Protein AF-A0AA90UDX5-F1 (afdb_monomer)

Solvent-accessible surface area (backbone atoms only — not comparable to full-atom values): 7119 Å² total; per-residue (Å²): 126,52,52,31,35,38,35,26,58,82,87,52,95,63,73,49,60,41,36,74,79,31,82,60,51,75,68,56,40,59,59,53,53,61,60,77,35,70,72,46,39,54,45,29,64,76,54,57,42,77,47,80,47,76,57,96,92,39,51,24,25,34,41,30,38,63,41,35,79,78,43,92,55,90,78,35,39,28,36,36,37,34,65,42,92,65,54,69,65,57,53,52,50,51,32,44,76,31,72,69,46,8,51,55,70,72,36,47,69,58,41,54,52,53,29,60,76,71,71,47,82,81,78,84,128

pLDDT: mean 85.32, std 16.47, range [37.81, 98.0]

Sequence (125 aa):
MAEIIYFGTNGCSGHYPIGIDKTLTKTEYQIWCECDSEAWINNIQKNPGRHLIKHHGEVYTNYGVPFSVDDDRGGSHTELFWKGIHTKEEIVNLIKNNQFLARQFKMDEAIKDVATVCGVQVRRY

Organism: NCBI:txid165179

Foldseek 3Di:
DQQKWKWFDDQDPDIWIARPRDGDDPVRRVQVSVCLDPVNLVCCVVDAAWDWDAGPNFIWTKHKHNDWLNDPDHSGMIMMTGTDDDDSVVVVVVQLVDPVSCNGVVVVVSVVVVCVVVVNDPDDD

Radius of gyration: 14.73 Å; Cα contacts (8 Å, |Δi|>4): 208; chains: 1; bounding box: 30×45×31 Å

Secondary structure (DSSP, 8-state):
--SEEEEE-SSSSS-EEEESSSPPPHHHHHHHGGGGSHHHHHHHHHS-EEEEEEETTEEEEEEEES--SS--STT--EEEEEES---HHHHHHHHHHSHHHHHHTT-HHHHHHHHHHTT------

Mean predicted aligned error: 7.27 Å

Nearest PDB structures (foldseek):
  8p0v-assembly1_M  TM=4.793E-01  e=1.329E-01  Homo sapiens
  8fw5-assembly1_B  TM=3.629E-01  e=2.583E-01  Homo sapiens
  3vol-assembly1_A-2  TM=4.152E-01  e=9.757E-01  Pseudomonas aeruginosa PAO1
  6sh5-assembly1_A  TM=3.983E-01  e=5.020E-01  Saccharomyces cerevisiae
  3suz-assembly1_A  TM=2.224E-01  e=4.694E+00  Rattus norvegicus

Structure (mmCIF, N/CA/C/O backbone):
data_AF-A0AA90UDX5-F1
#
_entry.id   AF-A0AA90UDX5-F1
#
loop_
_atom_site.group_PDB
_atom_site.id
_atom_site.type_symbol
_atom_site.label_atom_id
_atom_site.label_alt_id
_atom_site.label_comp_id
_atom_site.label_asym_id
_atom_site.label_entity_id
_atom_site.label_seq_id
_atom_site.pdbx_PDB_ins_code
_atom_site.Cartn_x
_atom_site.Cartn_y
_atom_site.Cartn_z
_atom_site.occupancy
_atom_site.B_iso_or_equiv
_atom_site.auth_seq_id
_atom_site.auth_comp_id
_atom_site.auth_asym_id
_atom_site.auth_atom_id
_atom_site.pdbx_PDB_model_num
ATOM 1 N N . MET A 1 1 ? -13.966 0.252 7.393 1.00 75.56 1 MET A N 1
ATOM 2 C CA . MET A 1 1 ? -12.960 0.534 6.364 1.00 75.56 1 MET A CA 1
ATOM 3 C C . MET A 1 1 ? -12.141 -0.706 6.139 1.00 75.56 1 MET A C 1
ATOM 5 O O . MET A 1 1 ? -11.937 -1.421 7.111 1.00 75.56 1 MET A O 1
ATOM 9 N N . ALA A 1 2 ? -11.782 -0.999 4.887 1.00 87.19 2 ALA A N 1
ATOM 10 C CA . ALA A 1 2 ? -10.757 -2.004 4.614 1.00 87.19 2 ALA A CA 1
ATOM 11 C C . ALA A 1 2 ? -9.510 -1.648 5.431 1.00 87.19 2 ALA A C 1
ATOM 13 O O . ALA A 1 2 ? -9.143 -0.473 5.510 1.00 87.19 2 ALA A O 1
ATOM 14 N N . GLU A 1 3 ? -8.915 -2.627 6.093 1.00 94.75 3 GLU A N 1
ATOM 15 C CA . GLU A 1 3 ? -7.718 -2.413 6.906 1.00 94.75 3 GLU A CA 1
ATOM 16 C C . GLU A 1 3 ? -6.446 -2.589 6.086 1.00 94.75 3 GLU A C 1
ATOM 18 O O . GLU A 1 3 ? -5.390 -2.089 6.484 1.00 94.75 3 GLU A O 1
ATOM 23 N N . ILE A 1 4 ? -6.548 -3.273 4.944 1.00 97.25 4 ILE A N 1
ATOM 24 C CA . ILE A 1 4 ? -5.437 -3.535 4.040 1.00 97.25 4 ILE A CA 1
ATOM 25 C C . ILE A 1 4 ? -5.806 -3.009 2.655 1.00 97.25 4 ILE A C 1
ATOM 27 O O . ILE A 1 4 ? -6.746 -3.487 2.021 1.00 97.25 4 ILE A O 1
ATOM 31 N N . ILE A 1 5 ? -5.053 -2.025 2.173 1.00 97.69 5 ILE A N 1
ATOM 32 C CA . ILE A 1 5 ? -5.311 -1.352 0.903 1.00 97.69 5 ILE A CA 1
ATOM 33 C C . ILE A 1 5 ? -4.091 -1.482 0.013 1.00 97.69 5 ILE A C 1
ATOM 35 O O . ILE A 1 5 ? -2.982 -1.129 0.394 1.00 97.69 5 ILE A O 1
ATOM 39 N N . TYR A 1 6 ? -4.314 -1.971 -1.192 1.00 97.12 6 TYR A N 1
ATOM 40 C CA . TYR A 1 6 ? -3.381 -1.868 -2.295 1.00 97.12 6 TYR A CA 1
ATOM 41 C C . TYR A 1 6 ? -3.644 -0.581 -3.076 1.00 97.12 6 TYR A C 1
ATOM 43 O O . TYR A 1 6 ? -4.803 -0.240 -3.308 1.00 97.12 6 TYR A O 1
ATOM 51 N N . PHE A 1 7 ? -2.588 0.083 -3.534 1.00 95.62 7 PHE A N 1
ATOM 52 C CA . PHE A 1 7 ? -2.662 1.193 -4.476 1.00 95.62 7 PHE A CA 1
ATOM 53 C C . PHE A 1 7 ? -1.618 1.002 -5.574 1.00 95.62 7 PHE A C 1
ATOM 55 O O . PHE A 1 7 ? -0.438 0.805 -5.287 1.00 95.62 7 PHE A O 1
ATOM 62 N N . GLY A 1 8 ? -2.044 1.019 -6.830 1.00 93.88 8 GLY A N 1
ATOM 63 C CA . GLY A 1 8 ? -1.155 0.760 -7.956 1.00 93.88 8 GLY A CA 1
ATOM 64 C C . GLY A 1 8 ? -1.919 0.513 -9.250 1.00 93.88 8 GLY A C 1
ATOM 65 O O . GLY A 1 8 ? -3.142 0.655 -9.294 1.00 93.88 8 GLY A O 1
ATOM 66 N N . THR A 1 9 ? -1.203 0.124 -10.297 1.00 89.94 9 THR A N 1
ATOM 67 C CA . THR A 1 9 ? -1.767 -0.324 -11.577 1.00 89.94 9 THR A CA 1
ATOM 68 C C . THR A 1 9 ? -1.990 -1.841 -11.583 1.00 89.94 9 THR A C 1
ATOM 70 O O . THR A 1 9 ? -1.321 -2.606 -10.891 1.00 89.94 9 THR A O 1
ATOM 73 N N . ASN A 1 10 ? -2.970 -2.324 -12.343 1.00 84.75 10 ASN A N 1
ATOM 74 C CA . ASN A 1 10 ? -3.261 -3.760 -12.434 1.00 84.75 10 ASN A CA 1
ATOM 75 C C . ASN A 1 10 ? -3.879 -4.151 -13.795 1.00 84.75 10 ASN A C 1
ATOM 77 O O . ASN A 1 10 ? -5.063 -4.473 -13.912 1.00 84.75 10 ASN A O 1
ATOM 81 N N . GLY A 1 11 ? -3.047 -4.141 -14.826 1.00 72.81 11 GLY A N 1
ATOM 82 C CA . GLY A 1 11 ? -3.349 -4.450 -16.220 1.00 72.81 11 GLY A CA 1
ATOM 83 C C . GLY A 1 11 ? -3.983 -3.301 -17.008 1.00 72.81 11 GLY A C 1
ATOM 84 O O . GLY A 1 11 ? -4.354 -3.511 -18.160 1.00 72.81 11 GLY A O 1
ATOM 85 N N . CYS A 1 12 ? -4.124 -2.115 -16.410 1.00 70.62 12 CYS A N 1
ATOM 86 C CA . CYS A 1 12 ? -4.829 -0.967 -16.982 1.00 70.62 12 CYS A CA 1
ATOM 87 C C . CYS A 1 12 ? -4.096 0.341 -16.676 1.00 70.62 12 CYS A C 1
ATOM 89 O O . CYS A 1 12 ? -3.431 0.472 -15.652 1.00 70.62 12 CYS A O 1
ATOM 91 N N . SER A 1 13 ? -4.268 1.339 -17.547 1.00 71.94 13 SER A N 1
ATOM 92 C CA . SER A 1 13 ? -3.672 2.657 -17.347 1.00 71.94 13 SER A CA 1
ATOM 93 C C . SER A 1 13 ? -4.273 3.376 -16.135 1.00 71.94 13 SER A C 1
ATOM 95 O O . SER A 1 13 ? -5.479 3.630 -16.118 1.00 71.94 13 SER A O 1
ATOM 97 N N . GLY A 1 14 ? -3.410 3.796 -15.209 1.00 81.56 14 GLY A N 1
ATOM 98 C CA . GLY A 1 14 ? -3.752 4.642 -14.061 1.00 81.56 14 GLY A CA 1
ATOM 99 C C . GLY A 1 14 ? -3.756 3.872 -12.743 1.00 81.56 14 GLY A C 1
ATOM 100 O O . GLY A 1 14 ? -3.998 2.666 -12.728 1.00 81.56 14 GLY A O 1
A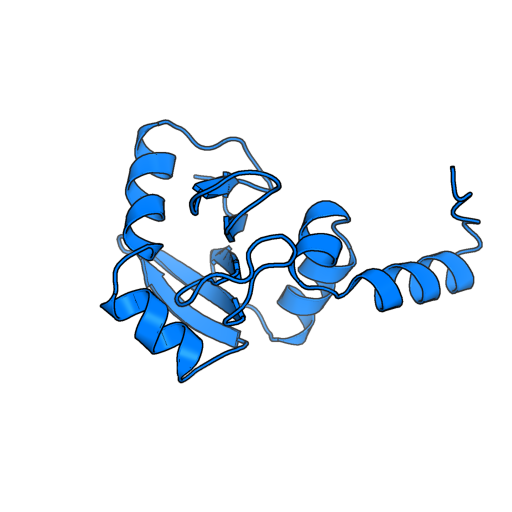TOM 101 N N . HIS A 1 15 ? -3.475 4.569 -11.647 1.00 90.31 15 HIS A N 1
ATOM 102 C CA . HIS A 1 15 ? -3.410 3.986 -10.312 1.00 90.31 15 HIS A CA 1
ATOM 103 C C . HIS A 1 15 ? -4.799 3.915 -9.685 1.00 90.31 15 HIS A C 1
ATOM 105 O O . HIS A 1 15 ? -5.613 4.832 -9.814 1.00 90.31 15 HIS A O 1
ATOM 111 N N . TYR A 1 16 ? -5.092 2.809 -9.007 1.00 92.25 16 TYR A N 1
ATOM 112 C CA . TYR A 1 16 ? -6.368 2.634 -8.325 1.00 92.25 16 TYR A CA 1
ATOM 113 C C . TYR A 1 16 ? -6.222 1.901 -6.997 1.00 92.25 16 TYR A C 1
ATOM 115 O O . TYR A 1 16 ? -5.408 0.981 -6.863 1.00 92.25 16 TYR A O 1
ATOM 123 N N . PRO A 1 17 ? -7.053 2.275 -6.010 1.00 95.44 17 PRO A N 1
ATOM 124 C CA . PRO A 1 17 ? -7.099 1.591 -4.740 1.00 95.44 17 PRO A CA 1
ATOM 125 C C . PRO A 1 17 ? -7.944 0.320 -4.807 1.00 95.44 17 PRO A C 1
ATOM 127 O O . PRO A 1 17 ? -9.035 0.288 -5.383 1.00 95.44 17 PRO A O 1
ATOM 130 N N . ILE A 1 18 ? -7.461 -0.728 -4.148 1.00 95.88 18 ILE A N 1
ATOM 131 C CA . ILE A 1 18 ? -8.164 -1.996 -3.956 1.00 95.88 18 ILE A CA 1
ATOM 132 C C . ILE A 1 18 ? -8.067 -2.361 -2.480 1.00 95.88 18 ILE A C 1
ATOM 134 O O . ILE A 1 18 ? -6.975 -2.471 -1.931 1.00 95.88 18 ILE A O 1
ATOM 138 N N . GLY A 1 19 ? -9.206 -2.587 -1.834 1.00 96.69 19 GLY A N 1
ATOM 139 C CA . GLY A 1 19 ? -9.218 -3.174 -0.500 1.00 96.69 19 GLY A CA 1
ATOM 140 C C . GLY A 1 19 ? -8.986 -4.683 -0.591 1.00 96.69 19 GLY A C 1
ATOM 141 O O . GLY A 1 19 ? -9.655 -5.376 -1.359 1.00 96.69 19 GLY A O 1
ATOM 142 N N . ILE A 1 20 ? -8.000 -5.174 0.153 1.00 96.69 20 ILE A N 1
ATOM 143 C CA . ILE A 1 20 ? -7.524 -6.562 0.099 1.00 96.69 20 ILE A CA 1
ATOM 144 C C . ILE A 1 20 ? -8.353 -7.466 1.006 1.00 96.69 20 ILE A C 1
ATOM 146 O O . ILE A 1 20 ? -8.692 -8.585 0.629 1.00 96.69 20 ILE A O 1
ATOM 150 N N . ASP A 1 21 ? -8.688 -6.979 2.196 1.00 95.31 21 ASP A N 1
ATOM 151 C CA . ASP A 1 21 ? -9.520 -7.673 3.178 1.00 95.31 21 ASP A CA 1
ATOM 152 C C . ASP A 1 21 ? -11.018 -7.427 2.949 1.00 95.31 21 ASP A C 1
ATOM 154 O O . ASP A 1 21 ? -11.857 -8.256 3.308 1.00 95.31 21 ASP A O 1
ATOM 158 N N . LYS A 1 22 ? -11.371 -6.294 2.332 1.00 94.88 22 LYS A N 1
ATOM 159 C CA . LYS A 1 22 ? -12.759 -5.917 2.059 1.00 94.88 22 LYS A CA 1
ATOM 160 C C . LYS A 1 22 ? -12.867 -4.977 0.865 1.00 94.88 22 LYS A C 1
ATOM 162 O O . LYS A 1 22 ? -12.024 -4.112 0.673 1.00 94.88 22 LYS A O 1
ATOM 167 N N . THR A 1 23 ? -13.958 -5.070 0.108 1.00 95.62 23 THR A N 1
ATOM 168 C CA . THR A 1 23 ? -14.277 -4.095 -0.944 1.00 95.62 23 THR A CA 1
ATOM 169 C C . THR A 1 23 ? -14.414 -2.682 -0.373 1.00 95.62 23 THR A C 1
ATOM 171 O O . THR A 1 23 ? -15.104 -2.476 0.627 1.00 95.62 23 THR A O 1
ATOM 174 N N . LEU A 1 24 ? -13.794 -1.711 -1.046 1.00 95.00 24 LEU A N 1
ATOM 175 C CA . LEU A 1 24 ? -13.900 -0.296 -0.702 1.00 95.00 24 LEU A CA 1
ATOM 176 C C . LEU A 1 24 ? -15.285 0.248 -1.058 1.00 95.00 24 LEU A C 1
ATOM 178 O O . LEU A 1 24 ? -15.832 -0.022 -2.129 1.00 95.00 24 LEU A O 1
ATOM 182 N N . THR A 1 25 ? -15.833 1.074 -0.179 1.00 96.06 25 THR A N 1
ATOM 183 C CA . THR A 1 25 ? -16.941 1.967 -0.528 1.00 96.06 25 THR A CA 1
ATOM 184 C C . THR A 1 25 ? -16.468 3.047 -1.504 1.00 96.06 25 THR A C 1
ATOM 186 O O . THR A 1 25 ? -15.276 3.327 -1.621 1.00 96.06 25 THR A O 1
ATOM 189 N N . LYS A 1 26 ? -17.407 3.722 -2.179 1.00 95.31 26 LYS A N 1
ATOM 190 C CA . LYS A 1 26 ? -17.083 4.841 -3.080 1.00 95.31 26 LYS A CA 1
ATOM 191 C C . LYS A 1 26 ? -16.281 5.945 -2.378 1.00 95.31 26 LYS A C 1
ATOM 193 O O . LYS A 1 26 ? -15.360 6.496 -2.968 1.00 95.31 26 LYS A O 1
ATOM 198 N N . THR A 1 27 ? -16.627 6.257 -1.132 1.00 94.25 27 THR A N 1
ATOM 199 C CA . THR A 1 27 ? -15.934 7.279 -0.338 1.00 94.25 27 THR A CA 1
ATOM 200 C C . THR A 1 27 ? -14.508 6.855 -0.006 1.00 94.25 27 THR A C 1
ATOM 202 O O . THR A 1 27 ? -13.586 7.639 -0.187 1.00 94.25 27 THR A O 1
ATOM 205 N N . GLU A 1 28 ? -14.308 5.605 0.416 1.00 94.62 28 GLU A N 1
ATOM 206 C CA . GLU A 1 28 ? -12.968 5.071 0.688 1.00 94.62 28 GLU A CA 1
ATOM 207 C C . GLU A 1 28 ? -12.113 5.047 -0.578 1.00 94.62 28 GLU A C 1
ATOM 209 O O . GLU A 1 28 ? -10.963 5.467 -0.543 1.00 94.62 28 GLU A O 1
ATOM 214 N N . TYR A 1 29 ? -12.685 4.630 -1.709 1.00 95.19 29 TYR A N 1
ATOM 215 C CA . TYR A 1 29 ? -12.005 4.671 -3.000 1.00 95.19 29 TYR A CA 1
ATOM 216 C C . TYR A 1 29 ? -11.491 6.083 -3.322 1.00 95.19 29 TYR A C 1
ATOM 218 O O . TYR A 1 29 ? -10.328 6.254 -3.667 1.00 95.19 29 TYR A O 1
ATOM 226 N N . GLN A 1 30 ? -12.339 7.105 -3.173 1.00 94.69 30 GLN A N 1
ATOM 227 C CA . GLN A 1 30 ? -11.965 8.490 -3.478 1.00 94.69 30 GLN A CA 1
ATOM 228 C C . GLN A 1 30 ? -10.855 9.024 -2.570 1.00 94.69 30 GLN A C 1
ATOM 230 O O . GLN A 1 30 ? -9.986 9.740 -3.055 1.00 94.69 30 GLN A O 1
ATOM 235 N N . ILE A 1 31 ? -10.871 8.654 -1.288 1.00 94.12 31 ILE A N 1
ATOM 236 C CA . ILE A 1 31 ? -9.827 9.017 -0.324 1.00 94.12 31 ILE A CA 1
ATOM 237 C C . ILE A 1 31 ? -8.463 8.487 -0.783 1.00 94.12 31 ILE A C 1
ATOM 239 O O . ILE A 1 31 ? -7.497 9.237 -0.865 1.00 94.12 31 ILE A O 1
ATOM 243 N N . TRP A 1 32 ? -8.389 7.211 -1.158 1.00 95.06 32 TRP A N 1
ATOM 244 C CA . TRP A 1 32 ? -7.114 6.603 -1.538 1.00 95.06 32 TRP A CA 1
ATOM 245 C C . TRP A 1 32 ? -6.581 7.076 -2.897 1.00 95.06 32 TRP A C 1
ATOM 247 O O . TRP A 1 32 ? -5.385 6.964 -3.143 1.00 95.06 32 TRP A O 1
ATOM 257 N N . CYS A 1 33 ? -7.415 7.662 -3.763 1.00 94.19 33 CYS A N 1
ATOM 258 C CA . CYS A 1 33 ? -6.940 8.318 -4.987 1.00 94.19 33 CYS A CA 1
ATOM 259 C C . CYS A 1 33 ? -6.021 9.526 -4.718 1.00 94.19 33 CYS A C 1
ATOM 261 O O . CYS A 1 33 ? -5.301 9.942 -5.620 1.00 94.19 33 CYS A O 1
ATOM 263 N N . GLU A 1 34 ? -5.991 10.076 -3.499 1.00 92.19 34 GLU A N 1
ATOM 264 C CA . GLU A 1 34 ? -5.061 11.152 -3.113 1.00 92.19 34 GLU A CA 1
ATOM 265 C C . GLU A 1 34 ? -3.579 10.718 -3.175 1.00 92.19 34 GLU A C 1
ATOM 267 O O . GLU A 1 34 ? -2.684 11.563 -3.313 1.00 92.19 34 GLU A O 1
ATOM 272 N N . CYS A 1 35 ? -3.313 9.407 -3.114 1.00 91.56 35 CYS A N 1
ATOM 273 C CA . CYS A 1 35 ? -1.972 8.833 -3.233 1.00 91.56 35 CYS A CA 1
ATOM 274 C C . CYS A 1 35 ? -1.364 8.977 -4.639 1.00 91.56 35 CYS A C 1
ATOM 276 O O . CYS A 1 35 ? -0.161 8.803 -4.775 1.00 91.56 35 CYS A O 1
ATOM 278 N N . ASP A 1 36 ? -2.148 9.363 -5.655 1.00 91.62 36 ASP A N 1
ATOM 279 C CA . ASP A 1 36 ? -1.659 9.633 -7.022 1.00 91.62 36 ASP A CA 1
ATOM 280 C C . ASP A 1 36 ? -1.101 11.062 -7.199 1.00 91.62 36 ASP A C 1
ATOM 282 O O . ASP A 1 36 ? -0.855 11.542 -8.306 1.00 91.62 36 ASP A O 1
ATOM 286 N N . SER A 1 37 ? -0.958 11.817 -6.106 1.00 91.31 37 SER A N 1
ATOM 287 C CA . SER A 1 37 ? -0.425 13.178 -6.165 1.00 91.31 37 SER A CA 1
ATOM 288 C C . SER A 1 37 ? 1.094 13.192 -6.349 1.00 91.31 37 SER A C 1
ATOM 290 O O . SER A 1 37 ? 1.824 12.376 -5.788 1.00 91.31 37 SER A O 1
ATOM 292 N N . GLU A 1 38 ? 1.603 14.199 -7.067 1.00 91.88 38 GLU A N 1
ATOM 293 C CA . GLU A 1 38 ? 3.040 14.361 -7.339 1.00 91.88 38 GLU A CA 1
ATOM 294 C C . GLU A 1 38 ? 3.894 14.350 -6.057 1.00 91.88 38 GLU A C 1
ATOM 296 O O . GLU A 1 38 ? 4.989 13.788 -6.025 1.00 91.88 38 GLU A O 1
ATOM 301 N N . ALA A 1 39 ? 3.387 14.937 -4.968 1.00 91.75 39 ALA A N 1
ATOM 302 C CA . ALA A 1 39 ? 4.065 14.932 -3.676 1.00 91.75 39 ALA A CA 1
ATOM 303 C C . ALA A 1 39 ? 4.238 13.511 -3.113 1.00 91.75 39 ALA A C 1
ATOM 305 O O . ALA A 1 39 ? 5.301 13.190 -2.572 1.00 91.75 39 ALA A O 1
ATOM 306 N N . TRP A 1 40 ? 3.219 12.662 -3.262 1.00 91.56 40 TRP A N 1
ATOM 307 C CA . TRP A 1 40 ? 3.245 11.276 -2.805 1.00 91.56 40 TRP A CA 1
ATOM 308 C C . TRP A 1 40 ? 4.180 10.431 -3.666 1.00 91.56 40 TRP A C 1
ATOM 310 O O . TRP A 1 40 ? 5.081 9.779 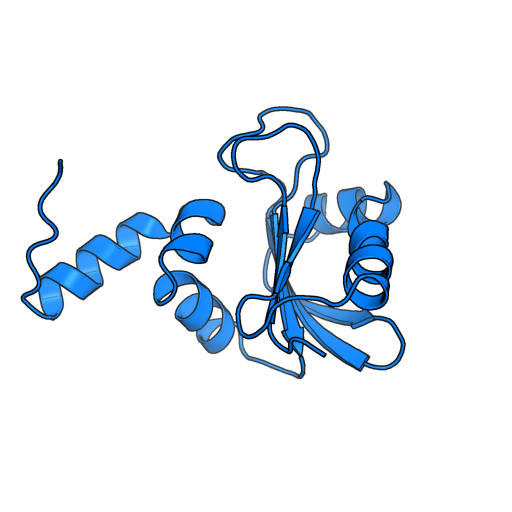-3.136 1.00 91.56 40 TRP A O 1
ATOM 320 N N . ILE A 1 41 ? 4.053 10.546 -4.991 1.00 91.25 41 ILE A N 1
ATOM 321 C CA . ILE A 1 41 ? 4.918 9.871 -5.967 1.00 91.25 41 ILE A CA 1
ATOM 322 C C . ILE A 1 41 ? 6.391 10.197 -5.686 1.00 91.25 41 ILE A C 1
ATOM 324 O O . ILE A 1 41 ? 7.223 9.299 -5.539 1.00 91.25 41 ILE A O 1
ATOM 328 N N . ASN A 1 42 ? 6.716 11.482 -5.519 1.00 91.69 42 ASN A N 1
ATOM 329 C CA . ASN A 1 42 ? 8.074 11.927 -5.202 1.00 91.69 42 ASN A CA 1
ATOM 330 C C . ASN A 1 42 ? 8.576 11.385 -3.857 1.00 91.69 42 ASN A C 1
ATOM 332 O O . ASN A 1 42 ? 9.773 11.115 -3.712 1.00 91.69 42 ASN A O 1
ATOM 336 N N . ASN A 1 43 ? 7.696 11.234 -2.863 1.00 90.69 43 ASN A N 1
ATOM 337 C CA . ASN A 1 43 ? 8.065 10.643 -1.582 1.00 90.69 43 ASN A CA 1
ATOM 338 C C . ASN A 1 43 ? 8.415 9.155 -1.729 1.00 90.69 43 ASN A C 1
ATOM 340 O O . ASN A 1 43 ? 9.453 8.739 -1.219 1.00 90.69 43 ASN A O 1
ATOM 344 N N . ILE A 1 44 ? 7.615 8.378 -2.465 1.00 90.88 44 ILE A N 1
ATOM 345 C CA . ILE A 1 44 ? 7.872 6.946 -2.691 1.00 90.88 44 ILE A CA 1
ATOM 346 C C . ILE A 1 44 ? 9.138 6.721 -3.518 1.00 90.88 44 ILE A C 1
ATOM 348 O O . ILE A 1 44 ? 9.925 5.828 -3.205 1.00 90.88 44 ILE A O 1
ATOM 352 N N . GLN A 1 45 ? 9.392 7.565 -4.521 1.00 88.38 45 GLN A N 1
ATOM 353 C CA . GLN A 1 45 ? 10.635 7.511 -5.297 1.00 88.38 45 GLN A CA 1
ATOM 354 C C . GLN A 1 45 ? 11.883 7.753 -4.442 1.00 88.38 45 GLN A C 1
ATOM 356 O O . GLN A 1 45 ? 12.910 7.113 -4.662 1.00 88.38 45 GLN A O 1
ATOM 361 N N . LYS A 1 46 ? 11.805 8.652 -3.454 1.00 90.31 46 LYS A N 1
ATOM 362 C CA . LYS A 1 46 ? 12.930 8.953 -2.554 1.00 90.31 46 LYS A CA 1
ATOM 363 C C . LYS A 1 46 ? 13.059 7.954 -1.405 1.00 90.31 46 LYS A C 1
ATOM 365 O O . LYS A 1 46 ? 14.175 7.682 -0.972 1.00 90.31 46 LYS A O 1
ATOM 370 N N . ASN A 1 47 ? 11.938 7.426 -0.915 1.00 88.69 47 ASN A N 1
ATOM 371 C CA . ASN A 1 47 ? 11.859 6.629 0.308 1.00 88.69 47 ASN A CA 1
ATOM 372 C C . ASN A 1 47 ? 11.079 5.317 0.090 1.00 88.69 47 ASN A C 1
ATOM 374 O O . ASN A 1 47 ? 10.019 5.124 0.695 1.00 88.69 47 ASN A O 1
ATOM 378 N N . PRO A 1 48 ? 11.576 4.394 -0.753 1.00 92.06 48 PRO A N 1
ATOM 379 C CA . PRO A 1 48 ? 10.911 3.117 -0.957 1.00 92.06 48 PRO A CA 1
ATOM 380 C C . PRO A 1 48 ? 11.005 2.217 0.283 1.00 92.06 48 PRO A C 1
ATOM 382 O O . PRO A 1 48 ? 11.903 2.335 1.122 1.00 92.06 48 PRO A O 1
ATOM 385 N N . GLY A 1 49 ? 10.101 1.247 0.366 1.00 92.31 49 GLY A N 1
ATOM 386 C CA . GLY A 1 49 ? 10.012 0.277 1.447 1.00 92.31 49 GLY A CA 1
ATOM 387 C C . GLY A 1 49 ? 9.079 0.718 2.572 1.00 92.31 49 GLY A C 1
ATOM 388 O O . GLY A 1 49 ? 8.120 1.459 2.363 1.00 92.31 49 GLY A O 1
ATOM 389 N N . ARG A 1 50 ? 9.331 0.197 3.779 1.00 94.81 50 ARG A N 1
ATOM 390 C CA . ARG A 1 50 ? 8.412 0.333 4.916 1.00 94.81 50 ARG A CA 1
ATOM 391 C C . ARG A 1 50 ? 8.505 1.711 5.568 1.00 94.81 50 ARG A C 1
ATOM 393 O O . ARG A 1 50 ? 9.559 2.053 6.105 1.00 94.81 50 ARG A O 1
ATOM 400 N N . HIS A 1 51 ? 7.386 2.414 5.679 1.00 93.75 51 HIS A N 1
ATOM 401 C CA . HIS A 1 51 ? 7.283 3.640 6.469 1.00 93.75 51 HIS A CA 1
ATOM 402 C C . HIS A 1 51 ? 5.909 3.774 7.142 1.00 93.75 51 HIS A C 1
ATOM 404 O O . HIS A 1 51 ? 4.944 3.119 6.765 1.00 93.75 51 HIS A O 1
ATOM 410 N N . LEU A 1 52 ? 5.835 4.584 8.201 1.00 95.06 52 LEU A N 1
ATOM 411 C CA . LEU A 1 52 ? 4.578 4.880 8.889 1.00 95.06 52 LEU A CA 1
ATOM 412 C C . LEU A 1 52 ? 3.988 6.167 8.330 1.00 95.06 52 LEU A C 1
ATOM 414 O O . LEU A 1 52 ? 4.700 7.164 8.205 1.00 95.06 52 LEU A O 1
ATOM 418 N N . ILE A 1 53 ? 2.689 6.155 8.059 1.00 93.38 53 ILE A N 1
ATOM 419 C CA . ILE A 1 53 ? 1.956 7.335 7.606 1.00 93.38 53 ILE A CA 1
ATOM 420 C C . ILE A 1 53 ? 0.727 7.578 8.471 1.00 93.38 53 ILE A C 1
ATOM 422 O O . ILE A 1 53 ? 0.197 6.667 9.112 1.00 93.38 53 ILE A O 1
ATOM 426 N N . LYS A 1 54 ? 0.254 8.824 8.452 1.00 94.31 54 LYS A N 1
ATOM 427 C CA . LYS A 1 54 ? -1.087 9.180 8.909 1.00 94.31 54 LYS A CA 1
ATOM 428 C C . LYS A 1 54 ? -1.917 9.554 7.693 1.00 94.31 54 LYS A C 1
ATOM 430 O O . LYS A 1 54 ? -1.516 10.438 6.943 1.00 94.31 54 LYS A O 1
ATOM 435 N N . HIS A 1 55 ? -3.059 8.909 7.521 1.00 91.62 55 HIS A N 1
ATOM 436 C CA . HIS A 1 55 ? -3.974 9.180 6.420 1.00 91.62 55 HIS A CA 1
ATOM 437 C C . HIS A 1 55 ? -5.396 9.243 6.981 1.00 91.62 55 HIS A C 1
ATOM 439 O O . HIS A 1 55 ? -5.836 8.317 7.659 1.00 91.62 55 HIS A O 1
ATOM 445 N N . HIS A 1 56 ? -6.068 10.384 6.791 1.00 90.94 56 HIS A N 1
ATOM 446 C CA . HIS A 1 56 ? -7.414 10.663 7.325 1.00 90.94 56 HIS A CA 1
ATOM 447 C C . HIS A 1 56 ? -7.589 10.342 8.823 1.00 90.94 56 HIS A C 1
ATOM 449 O O . HIS A 1 56 ? -8.575 9.753 9.249 1.00 90.94 56 HIS A O 1
ATOM 455 N N . GLY A 1 57 ? -6.609 10.742 9.642 1.00 91.50 57 GLY A N 1
ATOM 456 C CA . 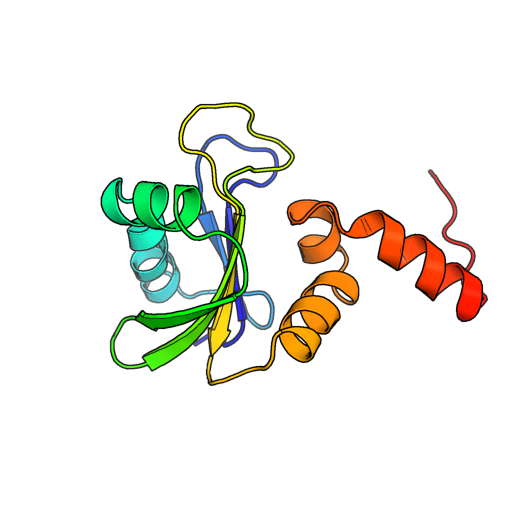GLY A 1 57 ? -6.646 10.587 11.105 1.00 91.50 57 GLY A CA 1
ATOM 457 C C . GLY A 1 57 ? -6.232 9.207 11.624 1.00 91.50 57 GLY A C 1
ATOM 458 O O . GLY A 1 57 ? -6.064 9.041 12.829 1.00 91.50 57 GLY A O 1
ATOM 459 N N . GLU A 1 58 ? -5.996 8.249 10.731 1.00 95.00 58 GLU A N 1
ATOM 460 C CA . GLU A 1 58 ? -5.615 6.878 11.061 1.00 95.00 58 GLU A CA 1
ATOM 461 C C . GLU A 1 58 ? -4.138 6.627 10.742 1.00 95.00 58 GLU A C 1
ATOM 463 O O . GLU A 1 58 ? -3.565 7.233 9.832 1.00 95.00 58 GLU A O 1
ATOM 468 N N . VAL A 1 59 ? -3.501 5.740 11.509 1.00 97.00 59 VAL A N 1
ATOM 469 C CA . VAL A 1 59 ? -2.102 5.344 11.291 1.00 97.00 59 VAL A CA 1
ATOM 470 C C 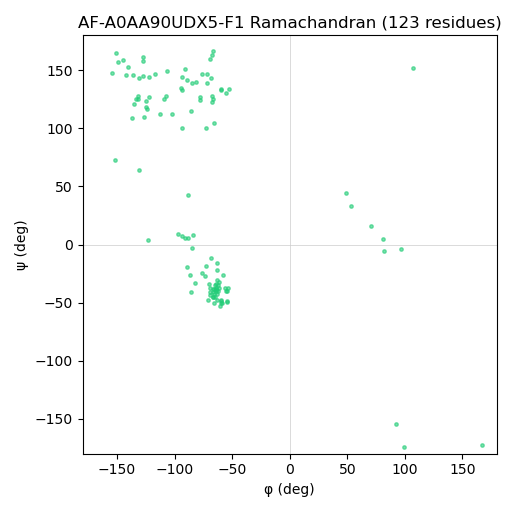. VAL A 1 59 ? -2.062 4.095 10.422 1.00 97.00 59 VAL A C 1
ATOM 472 O O . VAL A 1 59 ? -2.750 3.118 10.718 1.00 97.00 59 VAL A O 1
ATOM 475 N N . TYR A 1 60 ? -1.210 4.109 9.401 1.00 97.06 60 TYR A N 1
ATOM 476 C CA . TYR A 1 60 ? -0.950 2.958 8.543 1.00 97.06 60 TYR A CA 1
ATOM 477 C C . TYR A 1 60 ? 0.545 2.674 8.467 1.00 97.06 60 TYR A C 1
ATOM 479 O O . TYR A 1 60 ? 1.375 3.587 8.415 1.00 97.06 60 TYR A O 1
ATOM 487 N N . THR A 1 61 ? 0.880 1.394 8.392 1.00 97.81 61 THR A N 1
ATOM 488 C CA . THR A 1 61 ? 2.170 0.940 7.888 1.00 97.81 61 THR A CA 1
ATOM 489 C C . THR A 1 61 ? 2.059 0.826 6.379 1.00 97.81 61 THR A C 1
ATOM 491 O O . THR A 1 61 ? 1.288 0.013 5.876 1.00 97.81 61 THR A O 1
ATOM 494 N N . ASN A 1 62 ? 2.807 1.659 5.663 1.00 96.31 62 ASN A N 1
ATOM 495 C CA . ASN A 1 62 ? 2.942 1.585 4.219 1.00 96.31 62 ASN A CA 1
ATOM 496 C C . ASN A 1 62 ? 4.172 0.749 3.843 1.00 96.31 62 ASN A C 1
ATOM 498 O O . ASN A 1 62 ? 5.208 0.817 4.513 1.00 96.31 62 ASN A O 1
ATOM 502 N N . TYR A 1 63 ? 4.062 -0.012 2.760 1.00 96.44 63 TYR A N 1
ATOM 503 C CA . TYR A 1 63 ? 5.193 -0.548 2.017 1.00 96.44 63 TYR A CA 1
ATOM 504 C C . TYR A 1 63 ? 5.051 -0.156 0.546 1.00 96.44 63 TYR A C 1
ATOM 506 O O . TYR A 1 63 ? 4.172 -0.672 -0.146 1.00 96.44 63 TYR A O 1
ATOM 514 N N . GLY A 1 64 ? 5.912 0.751 0.086 1.00 94.75 64 GLY A N 1
ATOM 515 C CA . GLY A 1 64 ? 5.854 1.312 -1.263 1.00 94.75 64 GLY A CA 1
ATOM 516 C C . GLY A 1 64 ? 7.076 0.992 -2.115 1.00 94.75 64 GLY A C 1
ATOM 517 O O . GLY A 1 64 ? 8.196 0.918 -1.609 1.00 94.75 64 GLY A O 1
ATOM 518 N N . VAL A 1 65 ? 6.880 0.827 -3.420 1.00 93.00 65 VAL A N 1
ATOM 519 C CA . VAL A 1 65 ? 7.951 0.684 -4.413 1.00 93.00 65 VAL A CA 1
ATOM 520 C C . VAL A 1 65 ? 7.715 1.636 -5.592 1.00 93.00 65 VAL A C 1
ATOM 522 O O . VAL A 1 65 ? 6.567 1.836 -5.987 1.00 93.00 65 VAL A O 1
ATOM 525 N N . PRO A 1 66 ? 8.771 2.227 -6.181 1.00 92.00 66 PRO A N 1
ATOM 526 C CA . PRO A 1 66 ? 8.654 3.255 -7.215 1.00 92.00 66 PRO A CA 1
ATOM 527 C C . PRO A 1 66 ? 8.581 2.631 -8.613 1.00 92.00 66 PRO A C 1
ATOM 529 O O . PRO A 1 66 ? 9.292 3.026 -9.535 1.00 92.00 66 PRO A O 1
ATOM 532 N N . PHE A 1 67 ? 7.801 1.563 -8.727 1.00 88.75 67 PHE A N 1
ATOM 533 C CA . PHE A 1 67 ? 7.523 0.882 -9.977 1.00 88.75 67 PHE A CA 1
ATOM 534 C C . PHE A 1 67 ? 6.147 0.236 -9.895 1.00 88.75 67 PHE A C 1
ATOM 536 O O . PHE A 1 67 ? 5.616 -0.000 -8.804 1.00 88.75 67 PHE A O 1
ATOM 543 N N . SER A 1 68 ? 5.627 -0.147 -11.051 1.00 85.81 68 SER A N 1
ATOM 544 C CA . SER A 1 68 ? 4.541 -1.113 -11.146 1.00 85.81 68 SER A CA 1
ATOM 545 C C . SER A 1 68 ? 4.930 -2.229 -12.106 1.00 85.81 68 SER A C 1
ATOM 547 O O . SER A 1 68 ? 5.917 -2.131 -12.834 1.00 85.81 68 SER A O 1
ATOM 549 N N . VAL A 1 69 ? 4.249 -3.366 -12.024 1.00 82.62 69 VAL A N 1
ATOM 550 C CA . VAL A 1 69 ? 4.639 -4.572 -12.780 1.00 82.62 69 VAL A CA 1
ATOM 551 C C . VAL A 1 69 ? 4.255 -4.479 -14.252 1.00 82.62 69 VAL A C 1
ATOM 553 O O . VAL A 1 69 ? 4.861 -5.135 -15.092 1.00 82.62 69 VAL A O 1
ATOM 556 N N . ASP A 1 70 ? 3.248 -3.671 -14.531 1.00 79.19 70 ASP A N 1
ATOM 557 C CA . ASP A 1 70 ? 2.511 -3.547 -15.780 1.00 79.19 70 ASP A CA 1
ATOM 558 C C . ASP A 1 70 ? 2.537 -2.117 -16.340 1.00 79.19 70 ASP A C 1
ATOM 560 O O . ASP A 1 70 ? 1.882 -1.841 -17.343 1.00 79.19 70 ASP A O 1
ATOM 564 N N . ASP A 1 71 ? 3.276 -1.214 -15.692 1.00 76.94 71 ASP A N 1
ATOM 565 C CA . ASP A 1 71 ? 3.384 0.182 -16.086 1.00 76.94 71 ASP A CA 1
ATOM 566 C C . ASP A 1 71 ? 4.834 0.665 -15.994 1.00 76.94 71 ASP A C 1
ATOM 568 O O . ASP A 1 71 ? 5.388 0.856 -14.908 1.00 76.94 71 ASP A O 1
ATOM 572 N N . ASP A 1 72 ? 5.430 0.874 -17.166 1.00 76.62 72 ASP A N 1
ATOM 573 C CA . ASP A 1 72 ? 6.794 1.380 -17.329 1.00 76.62 72 ASP A CA 1
ATOM 574 C C . ASP A 1 72 ? 6.839 2.920 -17.431 1.00 76.62 72 ASP A C 1
ATOM 576 O O . ASP A 1 72 ? 7.894 3.504 -17.705 1.00 76.62 72 ASP A O 1
ATOM 580 N N . ARG A 1 73 ? 5.704 3.614 -17.256 1.00 75.00 73 ARG A N 1
ATOM 581 C CA . ARG A 1 73 ? 5.643 5.080 -17.337 1.00 75.00 73 ARG A CA 1
ATOM 582 C C . ARG A 1 73 ? 6.317 5.732 -16.130 1.00 75.00 73 ARG A C 1
ATOM 584 O O . ARG A 1 73 ? 6.269 5.251 -14.998 1.00 75.00 73 ARG A O 1
ATOM 591 N N . GLY A 1 74 ? 6.918 6.895 -16.377 1.00 71.81 74 GLY A N 1
ATOM 592 C CA . GLY A 1 74 ? 7.477 7.732 -15.319 1.00 71.81 74 GLY A CA 1
ATOM 593 C C . GLY A 1 74 ? 6.395 8.152 -14.323 1.00 71.81 74 GLY A C 1
ATOM 594 O O . GLY A 1 74 ? 5.324 8.596 -14.727 1.00 71.81 74 GLY A O 1
ATOM 595 N N . GLY A 1 75 ? 6.690 8.009 -13.031 1.00 78.44 75 GLY A N 1
ATOM 596 C CA . GLY A 1 75 ? 5.752 8.315 -11.948 1.00 78.44 75 GLY A CA 1
ATOM 597 C C . GLY A 1 75 ? 4.985 7.108 -11.411 1.00 78.44 75 GLY A C 1
ATOM 598 O O . GLY A 1 75 ? 4.287 7.264 -10.418 1.00 78.44 75 GLY A O 1
ATOM 599 N N . SER A 1 76 ? 5.143 5.912 -11.991 1.00 86.19 76 SER A N 1
ATOM 600 C CA . SER A 1 76 ? 4.453 4.737 -11.463 1.00 86.19 76 SER A CA 1
ATOM 601 C C . SER A 1 76 ? 4.968 4.306 -10.089 1.00 86.19 76 SER A C 1
ATOM 603 O O . SER A 1 76 ? 6.168 4.353 -9.804 1.00 86.19 76 SER A O 1
ATOM 605 N N . HIS A 1 77 ? 4.053 3.847 -9.242 1.00 92.31 77 HIS A N 1
ATOM 606 C CA . HIS A 1 77 ? 4.344 3.317 -7.923 1.00 92.31 77 HIS A CA 1
ATOM 607 C C . HIS A 1 77 ? 3.328 2.244 -7.531 1.00 92.31 77 HIS A C 1
ATOM 609 O O . HIS A 1 77 ? 2.211 2.178 -8.048 1.00 92.31 77 HIS A O 1
ATOM 615 N N . THR A 1 78 ? 3.747 1.384 -6.612 1.00 94.38 78 THR A N 1
ATOM 616 C CA . THR A 1 78 ? 2.915 0.331 -6.041 1.00 94.38 78 THR A CA 1
ATOM 617 C C . THR A 1 78 ? 3.053 0.370 -4.534 1.00 94.38 78 THR A C 1
ATOM 619 O O . THR A 1 78 ? 4.165 0.353 -4.006 1.00 94.38 78 THR A O 1
ATOM 622 N N . GLU A 1 79 ? 1.931 0.414 -3.834 1.00 96.12 79 GLU A N 1
ATOM 623 C CA . GLU A 1 79 ? 1.878 0.615 -2.395 1.00 96.12 79 GLU A CA 1
ATOM 624 C C . GLU A 1 79 ? 0.886 -0.330 -1.725 1.00 96.12 79 GLU A C 1
ATOM 626 O O . GLU A 1 79 ? -0.151 -0.699 -2.277 1.00 96.12 79 GLU A O 1
ATOM 631 N N . LEU A 1 80 ? 1.232 -0.729 -0.506 1.00 97.38 80 LEU A N 1
ATOM 632 C CA . LEU A 1 80 ? 0.379 -1.483 0.394 1.00 97.38 80 LEU A CA 1
ATOM 633 C C 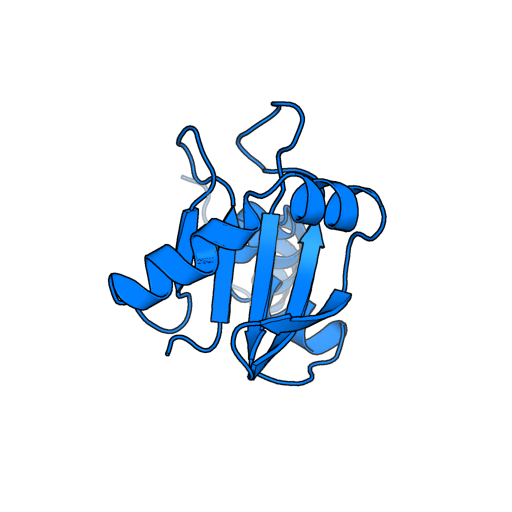. LEU A 1 80 ? 0.278 -0.711 1.700 1.00 97.38 80 LEU A C 1
ATOM 635 O O . LEU A 1 80 ? 1.292 -0.463 2.348 1.00 97.38 80 LEU A O 1
ATOM 639 N N . PHE A 1 81 ? -0.937 -0.394 2.113 1.00 97.38 81 PHE A N 1
ATOM 640 C CA . PHE A 1 81 ? -1.247 0.222 3.391 1.00 97.38 81 PHE A CA 1
ATOM 641 C C . PHE A 1 81 ? -1.907 -0.808 4.292 1.00 97.38 81 PHE A C 1
ATOM 643 O O . PHE A 1 81 ? -2.899 -1.420 3.907 1.00 97.38 81 PHE A O 1
ATOM 650 N N . TRP A 1 82 ? -1.385 -0.969 5.502 1.00 98.00 82 TRP A N 1
ATOM 651 C CA . TRP A 1 82 ? -1.990 -1.811 6.525 1.00 98.00 82 TRP A CA 1
ATOM 652 C C . TRP A 1 82 ? -2.223 -0.994 7.789 1.00 98.00 82 TRP A C 1
ATOM 654 O O . TRP A 1 82 ? -1.278 -0.446 8.365 1.00 98.00 82 TRP A O 1
ATOM 664 N N . LYS A 1 83 ? -3.488 -0.868 8.197 1.00 97.75 83 LYS A N 1
ATOM 665 C CA . LYS A 1 83 ? -3.899 -0.088 9.366 1.00 97.75 8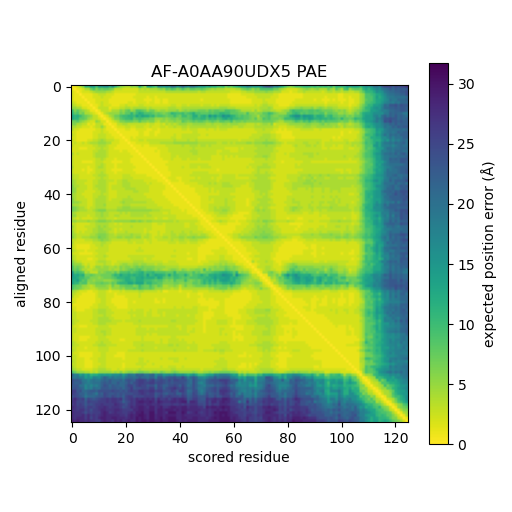3 LYS A CA 1
ATOM 666 C C . LYS A 1 83 ? -3.154 -0.558 10.615 1.00 97.75 83 LYS A C 1
ATOM 668 O O . LYS A 1 83 ? -3.141 -1.746 10.920 1.00 97.75 83 LYS A O 1
ATOM 673 N N . GLY A 1 84 ? -2.573 0.383 11.354 1.00 97.56 84 GLY A N 1
ATOM 674 C CA . GLY A 1 84 ? -1.765 0.126 12.543 1.00 97.56 84 GLY A CA 1
ATOM 675 C C . GLY A 1 84 ? -0.256 0.150 12.289 1.00 97.56 84 GLY A C 1
ATOM 676 O O . GLY A 1 84 ? 0.226 0.524 11.217 1.00 97.56 84 GLY A O 1
ATOM 677 N N . ILE A 1 85 ? 0.498 -0.208 13.328 1.00 97.88 85 ILE A N 1
ATOM 678 C CA . ILE A 1 85 ? 1.962 -0.259 13.311 1.00 97.88 85 ILE A CA 1
ATOM 679 C C . ILE A 1 85 ? 2.378 -1.721 13.179 1.00 97.88 85 ILE A C 1
ATOM 681 O O . ILE A 1 85 ? 2.211 -2.490 14.118 1.00 97.88 85 ILE A O 1
ATOM 685 N N . HIS A 1 86 ? 2.961 -2.059 12.033 1.00 97.50 86 HIS A N 1
ATOM 686 C CA . HIS A 1 86 ? 3.414 -3.400 11.680 1.00 97.50 86 HIS A CA 1
ATOM 687 C C . HIS A 1 86 ? 4.901 -3.373 11.355 1.00 97.50 86 HIS A C 1
ATOM 689 O O . HIS A 1 86 ? 5.430 -2.408 10.790 1.00 97.50 86 HIS A O 1
ATOM 695 N N . THR A 1 87 ? 5.598 -4.431 11.720 1.00 96.38 87 THR A N 1
ATOM 696 C CA . THR A 1 87 ? 7.007 -4.657 11.406 1.00 96.38 87 THR A CA 1
ATOM 697 C C . THR A 1 87 ? 7.218 -4.856 9.904 1.00 96.38 87 THR A C 1
ATOM 699 O O . THR A 1 87 ? 6.285 -5.049 9.120 1.00 96.38 87 THR A O 1
ATOM 702 N N . LYS A 1 88 ? 8.482 -4.786 9.475 1.00 92.75 88 LYS A N 1
ATOM 703 C CA . LYS A 1 88 ? 8.837 -5.067 8.080 1.00 92.75 88 LYS A CA 1
ATOM 704 C C . LYS A 1 88 ? 8.527 -6.526 7.735 1.00 92.75 88 LYS A C 1
ATOM 706 O O . LYS A 1 88 ? 8.078 -6.814 6.631 1.00 92.75 88 LYS A O 1
ATOM 711 N N . GLU A 1 89 ? 8.763 -7.428 8.676 1.00 93.94 89 GLU A N 1
ATOM 712 C CA . GLU A 1 89 ? 8.545 -8.861 8.537 1.00 93.94 89 GLU A CA 1
ATOM 713 C C . GLU A 1 89 ? 7.056 -9.168 8.359 1.00 93.94 89 GLU A C 1
ATOM 715 O O . GLU A 1 89 ? 6.698 -9.902 7.442 1.00 93.94 89 GLU A O 1
ATOM 720 N N . GLU A 1 90 ? 6.184 -8.556 9.164 1.00 96.38 90 GLU A N 1
ATOM 721 C CA . GLU A 1 90 ? 4.729 -8.721 9.052 1.00 96.38 90 GLU A CA 1
ATOM 722 C C . GLU A 1 90 ? 4.205 -8.276 7.684 1.00 96.38 90 GLU A C 1
ATOM 724 O O . GLU A 1 90 ? 3.509 -9.044 7.019 1.00 96.38 90 GLU A O 1
ATOM 729 N N . ILE A 1 91 ? 4.573 -7.075 7.222 1.00 96.00 91 ILE A N 1
ATOM 730 C CA . ILE A 1 91 ? 4.066 -6.563 5.940 1.00 96.00 91 ILE A CA 1
ATOM 731 C C . ILE A 1 91 ? 4.623 -7.349 4.745 1.00 96.00 91 ILE A C 1
ATOM 733 O O . ILE A 1 91 ? 3.892 -7.639 3.801 1.00 96.00 91 ILE A O 1
ATOM 737 N N . VAL A 1 92 ? 5.891 -7.773 4.796 1.00 92.06 92 VAL A N 1
ATOM 738 C CA . VAL A 1 92 ? 6.483 -8.624 3.752 1.00 92.06 92 VAL A CA 1
ATOM 739 C C . VAL A 1 92 ? 5.826 -10.004 3.737 1.00 92.06 92 VAL A C 1
ATOM 741 O O . VAL A 1 92 ? 5.549 -10.533 2.661 1.00 92.06 92 VAL A O 1
ATOM 744 N N . ASN A 1 93 ? 5.539 -10.584 4.904 1.00 94.50 93 ASN A N 1
ATOM 745 C CA . ASN A 1 93 ? 4.825 -11.855 4.990 1.00 94.50 93 ASN A CA 1
ATOM 746 C C . ASN A 1 93 ? 3.398 -11.732 4.447 1.00 94.50 93 ASN A C 1
ATOM 748 O O . ASN A 1 93 ? 2.952 -12.628 3.734 1.00 94.50 93 ASN A O 1
ATOM 752 N N . LEU A 1 94 ? 2.700 -10.624 4.716 1.00 95.06 94 LEU A N 1
ATOM 753 C CA . LEU A 1 94 ? 1.384 -10.357 4.133 1.00 95.06 94 LEU A CA 1
ATOM 754 C C . LEU A 1 94 ? 1.448 -10.306 2.601 1.00 95.06 94 LEU A C 1
ATOM 756 O O . LEU A 1 94 ? 0.654 -10.973 1.938 1.00 95.06 94 LEU A O 1
ATOM 760 N N . ILE A 1 95 ? 2.413 -9.563 2.04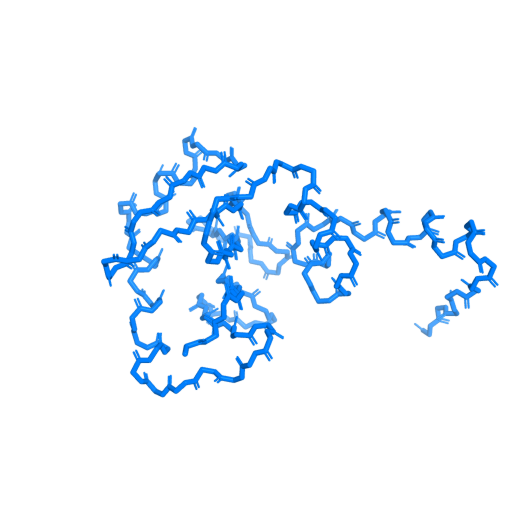2 1.00 94.44 95 ILE A N 1
ATOM 761 C CA . ILE A 1 95 ? 2.611 -9.456 0.588 1.00 94.44 95 ILE A CA 1
ATOM 762 C C . ILE A 1 95 ? 2.863 -10.837 -0.019 1.00 94.44 95 ILE A C 1
ATOM 764 O O . ILE A 1 95 ? 2.195 -11.214 -0.976 1.00 94.44 95 ILE A O 1
ATOM 768 N N . LYS A 1 96 ? 3.793 -11.610 0.550 1.00 93.06 96 LYS A N 1
ATOM 769 C CA . LYS A 1 96 ? 4.167 -12.935 0.029 1.00 93.06 96 LYS A CA 1
ATOM 770 C C . LYS A 1 96 ? 3.035 -13.956 0.114 1.00 93.06 96 LYS A C 1
ATOM 772 O O . LYS A 1 96 ? 2.920 -14.795 -0.770 1.00 93.06 96 LYS A O 1
ATOM 777 N N . ASN A 1 97 ? 2.207 -13.897 1.155 1.00 93.00 97 ASN A N 1
ATOM 778 C CA . ASN A 1 97 ? 1.114 -14.853 1.357 1.00 93.00 97 ASN A CA 1
ATOM 779 C C . ASN A 1 97 ? -0.172 -14.487 0.599 1.00 93.00 97 ASN A C 1
ATOM 781 O O . ASN A 1 97 ? -1.138 -15.249 0.628 1.00 93.00 97 ASN A O 1
ATOM 785 N N . ASN A 1 98 ? -0.203 -13.348 -0.094 1.00 93.62 98 ASN A N 1
ATOM 786 C CA . ASN A 1 98 ? -1.312 -12.951 -0.948 1.00 93.62 98 ASN A CA 1
ATOM 787 C C . ASN A 1 98 ? -0.855 -12.952 -2.413 1.00 93.62 98 ASN A C 1
ATOM 789 O O . ASN A 1 98 ? -0.052 -12.117 -2.814 1.00 93.62 98 ASN A O 1
ATOM 793 N N . GLN A 1 99 ? -1.391 -13.868 -3.226 1.00 91.81 99 GLN A N 1
ATOM 794 C CA . GLN A 1 99 ? -0.967 -14.048 -4.622 1.00 91.81 99 GLN A CA 1
ATOM 795 C C . GLN A 1 99 ? -1.080 -12.766 -5.461 1.00 91.81 99 GLN A C 1
ATOM 797 O O . GLN A 1 99 ? -0.229 -12.503 -6.308 1.00 91.81 99 GLN A O 1
ATOM 802 N N . PHE A 1 100 ? -2.122 -11.963 -5.235 1.00 92.94 100 PHE A N 1
ATOM 803 C CA . PHE A 1 100 ? -2.276 -10.693 -5.933 1.00 92.94 100 PHE A CA 1
ATOM 804 C C . PHE A 1 100 ? -1.162 -9.720 -5.535 1.00 92.94 100 PHE A C 1
ATOM 806 O O . PHE A 1 100 ? -0.487 -9.187 -6.412 1.00 92.94 100 PHE A O 1
ATOM 813 N N . LEU A 1 101 ? -0.927 -9.527 -4.234 1.00 94.44 101 LEU A N 1
ATOM 814 C CA . LEU A 1 101 ? 0.109 -8.615 -3.746 1.00 94.44 101 LEU A CA 1
ATOM 815 C C . LEU A 1 101 ? 1.509 -9.070 -4.164 1.00 94.44 101 LEU A C 1
ATOM 817 O O . LEU A 1 101 ? 2.271 -8.267 -4.695 1.00 94.44 101 LEU A O 1
ATOM 821 N N . ALA A 1 102 ? 1.846 -10.345 -3.983 1.00 93.56 102 ALA A N 1
ATOM 822 C CA . ALA A 1 102 ? 3.151 -10.874 -4.363 1.00 93.56 102 ALA A CA 1
ATOM 823 C C . ALA A 1 102 ? 3.479 -10.589 -5.830 1.00 93.56 102 ALA A C 1
ATOM 825 O O . ALA A 1 102 ? 4.596 -10.149 -6.121 1.00 93.56 102 ALA A O 1
ATOM 826 N N . ARG A 1 103 ? 2.483 -10.715 -6.716 1.00 91.81 103 ARG A N 1
ATOM 827 C CA . ARG A 1 103 ? 2.637 -10.367 -8.125 1.00 91.81 103 ARG A CA 1
ATOM 828 C C . ARG A 1 103 ? 2.984 -8.903 -8.280 1.00 91.81 103 ARG A C 1
ATOM 830 O O . ARG A 1 103 ? 3.999 -8.591 -8.891 1.00 91.81 103 ARG A O 1
ATOM 837 N N . GLN A 1 104 ? 2.182 -8.020 -7.687 1.00 92.50 104 GLN A N 1
ATOM 838 C CA . GLN A 1 104 ? 2.357 -6.571 -7.809 1.00 92.50 104 GLN A CA 1
ATOM 839 C C . GLN A 1 104 ? 3.694 -6.068 -7.253 1.00 92.50 104 GLN A C 1
ATOM 841 O O . GLN A 1 104 ? 4.284 -5.138 -7.794 1.00 92.50 104 GLN A O 1
ATOM 846 N N . PHE A 1 105 ? 4.216 -6.714 -6.213 1.00 91.62 105 PHE A N 1
ATOM 847 C CA . PHE A 1 105 ? 5.502 -6.358 -5.612 1.00 91.62 105 PHE A CA 1
ATOM 848 C C . PHE A 1 105 ? 6.693 -7.152 -6.178 1.00 91.62 105 PHE A C 1
ATOM 850 O O . PHE A 1 105 ? 7.797 -7.039 -5.645 1.00 91.62 105 PHE A O 1
ATOM 857 N N . LYS A 1 106 ? 6.502 -7.957 -7.238 1.00 88.88 106 LYS A N 1
ATOM 858 C CA . LYS A 1 106 ? 7.522 -8.868 -7.805 1.00 88.88 106 LYS A CA 1
ATOM 859 C C . LYS A 1 106 ? 8.144 -9.804 -6.755 1.00 88.88 106 LYS A C 1
ATOM 861 O O . LYS A 1 106 ? 9.314 -10.167 -6.840 1.00 88.88 106 LYS A O 1
ATOM 866 N N . MET A 1 107 ? 7.356 -10.212 -5.760 1.00 85.88 107 MET A N 1
ATOM 867 C CA . MET A 1 107 ? 7.757 -11.146 -4.701 1.00 85.88 107 MET A CA 1
ATOM 868 C C . MET A 1 107 ? 7.322 -12.594 -4.983 1.00 85.88 107 MET A C 1
ATOM 870 O O . MET A 1 107 ? 7.487 -13.464 -4.128 1.00 85.88 107 MET A O 1
ATOM 874 N N . ASP A 1 108 ? 6.819 -12.872 -6.188 1.00 65.75 108 ASP A N 1
ATOM 875 C CA . ASP A 1 108 ? 6.355 -14.194 -6.633 1.00 65.75 108 ASP A CA 1
ATOM 876 C C . ASP A 1 108 ? 7.416 -15.301 -6.558 1.00 65.75 108 ASP A C 1
ATOM 878 O O . ASP A 1 108 ? 7.071 -16.475 -6.411 1.00 65.75 108 ASP A O 1
ATOM 882 N N . GLU A 1 109 ? 8.712 -14.974 -6.632 1.00 55.50 109 GLU A N 1
ATOM 883 C CA . GLU A 1 109 ? 9.764 -15.985 -6.444 1.00 55.50 109 GLU A CA 1
ATOM 884 C C . GLU A 1 109 ? 9.738 -16.583 -5.030 1.00 55.50 109 GLU A C 1
ATOM 886 O O . GLU A 1 109 ? 9.966 -17.779 -4.871 1.00 55.50 109 GLU A O 1
ATOM 891 N N . ALA A 1 110 ? 9.309 -15.816 -4.021 1.00 49.72 110 ALA A N 1
ATOM 892 C CA . ALA A 1 110 ? 9.129 -16.326 -2.664 1.00 49.72 110 ALA A CA 1
ATOM 893 C C . ALA A 1 110 ? 7.892 -17.236 -2.520 1.00 49.72 110 ALA A C 1
ATOM 895 O O . ALA A 1 110 ? 7.894 -18.127 -1.673 1.00 49.72 110 ALA A O 1
ATOM 896 N N . ILE A 1 111 ? 6.853 -17.060 -3.351 1.00 49.03 111 ILE A N 1
ATOM 897 C CA . ILE A 1 111 ? 5.694 -17.973 -3.383 1.00 49.03 111 ILE A CA 1
ATOM 898 C C . ILE A 1 111 ? 6.115 -19.354 -3.894 1.00 49.03 111 ILE A C 1
ATOM 900 O O . ILE A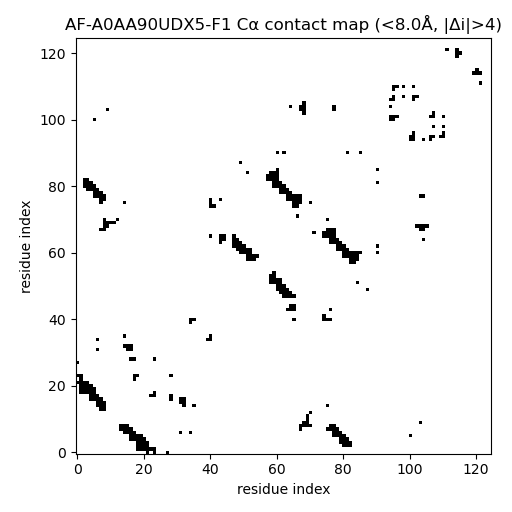 1 111 ? 5.645 -20.369 -3.377 1.00 49.03 111 ILE A O 1
ATOM 904 N N . LYS A 1 112 ? 7.018 -19.412 -4.881 1.00 49.00 112 LYS A N 1
ATOM 905 C CA . LYS A 1 112 ? 7.529 -20.685 -5.416 1.00 49.00 112 LYS A CA 1
ATOM 906 C C . LYS A 1 112 ? 8.307 -21.468 -4.358 1.00 49.00 112 LYS A C 1
ATOM 908 O O . LYS A 1 112 ? 8.114 -22.679 -4.259 1.00 49.00 112 LYS A O 1
ATOM 913 N N . ASP A 1 113 ? 9.109 -20.793 -3.537 1.00 45.94 113 ASP A N 1
ATOM 914 C CA . ASP A 1 113 ? 9.866 -21.439 -2.458 1.00 45.94 113 ASP A CA 1
ATOM 915 C C . ASP A 1 113 ? 8.955 -21.950 -1.333 1.00 45.94 113 ASP A C 1
ATOM 917 O O . ASP A 1 113 ? 9.097 -23.094 -0.901 1.00 45.94 113 ASP A O 1
ATOM 921 N N . VAL A 1 114 ? 7.954 -21.169 -0.906 1.00 49.97 114 VAL A N 1
ATOM 922 C CA . VAL A 1 114 ? 6.991 -21.603 0.128 1.00 49.97 114 VAL A CA 1
ATOM 923 C C . VAL A 1 114 ? 6.120 -22.764 -0.367 1.00 49.97 114 VAL A C 1
ATOM 925 O O . VAL A 1 114 ? 5.934 -23.743 0.354 1.00 49.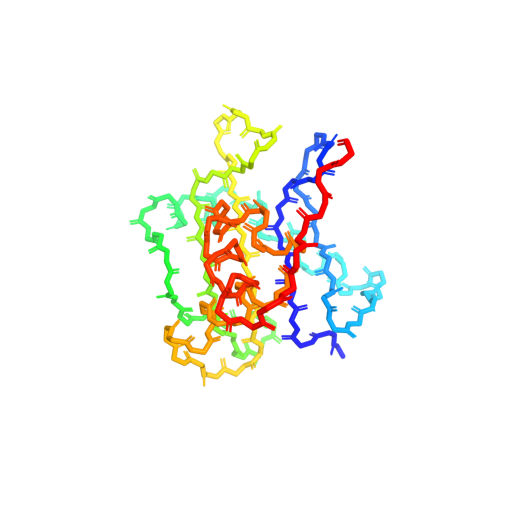97 114 VAL A O 1
ATOM 928 N N . ALA A 1 115 ? 5.636 -22.715 -1.612 1.00 49.25 115 ALA A N 1
ATOM 929 C CA . ALA A 1 115 ? 4.858 -23.806 -2.201 1.00 49.25 115 ALA A CA 1
ATOM 930 C C . ALA A 1 115 ? 5.685 -25.098 -2.350 1.00 49.25 115 ALA A C 1
ATOM 932 O O . ALA A 1 115 ? 5.163 -26.194 -2.137 1.00 49.25 115 ALA A O 1
ATOM 933 N N . THR A 1 116 ? 6.987 -24.973 -2.633 1.00 47.09 116 THR A N 1
ATOM 934 C CA . THR A 1 116 ? 7.920 -26.109 -2.706 1.00 47.09 116 THR A CA 1
ATOM 935 C C . THR A 1 116 ? 8.171 -26.726 -1.325 1.00 47.09 116 THR A C 1
ATOM 937 O O . THR A 1 116 ? 8.162 -27.949 -1.200 1.00 47.09 116 THR A O 1
ATOM 940 N N . VAL A 1 117 ? 8.313 -25.911 -0.271 1.00 50.88 117 VAL A N 1
ATOM 941 C CA . VAL A 1 117 ? 8.483 -26.387 1.119 1.00 50.88 117 VAL A CA 1
ATOM 942 C C . VAL A 1 117 ? 7.197 -27.009 1.683 1.00 50.88 117 VAL A C 1
ATOM 944 O O . VAL A 1 117 ? 7.262 -27.983 2.429 1.00 50.88 117 VAL A O 1
ATOM 947 N N . CYS A 1 118 ? 6.023 -26.505 1.296 1.00 51.84 118 CYS A N 1
ATOM 948 C CA . CYS A 1 118 ? 4.722 -27.036 1.722 1.00 51.84 118 CYS A CA 1
ATOM 949 C C . CYS A 1 118 ? 4.172 -28.169 0.829 1.00 51.84 118 CYS A C 1
ATOM 951 O O . CYS A 1 118 ? 3.042 -28.609 1.039 1.00 51.84 118 CYS A O 1
ATOM 953 N N . GLY A 1 119 ? 4.934 -28.654 -0.160 1.00 44.56 119 GLY A N 1
ATOM 954 C CA . GLY A 1 119 ? 4.539 -29.780 -1.020 1.00 44.56 119 GLY A CA 1
ATOM 955 C C . GLY A 1 119 ? 3.412 -29.477 -2.018 1.00 44.56 119 GLY A C 1
ATOM 956 O O . GLY A 1 119 ? 2.824 -30.399 -2.584 1.00 44.56 119 GLY A O 1
ATOM 957 N N . VAL A 1 120 ? 3.103 -28.202 -2.263 1.00 50.41 120 VAL A N 1
ATOM 958 C CA . VAL A 1 120 ? 2.059 -27.787 -3.205 1.00 50.41 120 VAL A CA 1
ATOM 959 C C . VAL A 1 120 ? 2.701 -27.524 -4.567 1.00 50.41 120 VAL A C 1
ATOM 961 O O . VAL A 1 120 ? 3.285 -26.472 -4.811 1.00 50.41 120 VAL A O 1
ATOM 964 N N . GLN A 1 121 ? 2.598 -28.485 -5.489 1.00 43.97 121 GLN A N 1
ATOM 965 C CA . GLN A 1 121 ? 3.007 -28.279 -6.881 1.00 43.97 121 GLN A CA 1
ATOM 966 C C . GLN A 1 121 ? 2.096 -27.245 -7.557 1.00 43.97 121 GLN A C 1
ATOM 968 O O . GLN A 1 121 ? 0.971 -27.555 -7.954 1.00 43.97 121 GLN A O 1
ATOM 973 N N . VAL A 1 122 ? 2.593 -26.021 -7.744 1.00 49.53 122 VAL A N 1
ATOM 974 C CA . VAL A 1 122 ? 1.922 -25.018 -8.582 1.00 49.53 122 VAL A CA 1
ATOM 975 C C . VAL A 1 122 ? 2.103 -25.426 -10.046 1.00 49.53 122 VAL A C 1
ATOM 977 O O . VAL A 1 122 ? 3.169 -25.239 -10.637 1.00 49.53 122 VAL A O 1
ATOM 980 N N . ARG A 1 123 ? 1.070 -26.036 -10.637 1.00 37.91 123 ARG A N 1
ATOM 981 C CA . ARG A 1 123 ? 1.037 -26.351 -12.072 1.00 37.91 123 ARG A CA 1
ATOM 982 C C . ARG A 1 123 ? 0.967 -25.050 -12.875 1.00 37.91 123 ARG A C 1
ATOM 984 O O . ARG A 1 123 ? 0.046 -24.260 -12.686 1.00 37.91 123 ARG A O 1
ATOM 991 N N . ARG A 1 124 ? 1.938 -24.844 -13.769 1.00 37.81 124 ARG A N 1
ATOM 992 C CA . ARG A 1 124 ? 1.868 -23.829 -14.830 1.00 37.81 124 ARG A CA 1
ATOM 993 C C . ARG A 1 124 ? 0.781 -24.250 -15.827 1.00 37.81 124 ARG A C 1
ATOM 995 O O . ARG A 1 124 ? 0.826 -25.390 -16.287 1.00 37.81 124 ARG A O 1
ATOM 1002 N N . TYR A 1 125 ? -0.159 -23.357 -16.124 1.00 39.50 125 TYR A N 1
ATOM 1003 C CA . TYR A 1 125 ? -0.978 -23.415 -17.338 1.00 39.50 125 TYR A CA 1
ATOM 1004 C C . TYR A 1 125 ? -0.373 -22.475 -18.373 1.00 39.50 125 TYR A C 1
ATOM 1006 O O . TYR A 1 125 ? 0.117 -21.402 -17.948 1.00 39.50 125 TYR A O 1
#